Protein AF-A0A352KF36-F1 (afdb_monomer_lite)

Secondary structure (DSSP, 8-state):
--SSTTGGGS-HHHHHHHHHHHHHHHHHHHHHHHHHHHHHS-HHHHHHHHHHHHHHHHHHHHHIIIIIHHHHS--

Radius of gyration: 18.84 Å; chains: 1; bounding box: 42×35×48 Å

Sequence (75 aa):
MSGELLATNSGPGIDIFWVLACTILVMGMQAGFACLESGLVRAKNSINVAIKNVADFCLSSLVYWCFGFGIMFGA

Structure (mmCIF, N/CA/C/O backbone):
data_AF-A0A352KF36-F1
#
_entry.id   AF-A0A352KF36-F1
#
loop_
_atom_site.group_PDB
_atom_site.id
_atom_site.type_symbol
_atom_site.label_atom_id
_atom_site.label_alt_id
_atom_site.label_comp_id
_atom_site.label_asym_id
_atom_site.label_entity_id
_atom_site.label_seq_id
_atom_site.pdbx_PDB_ins_code
_atom_site.Cartn_x
_atom_site.Cartn_y
_atom_site.Cartn_z
_atom_site.occupancy
_atom_site.B_iso_or_equiv
_atom_site.auth_seq_id
_atom_site.auth_comp_id
_atom_site.auth_asym_id
_atom_site.auth_atom_id
_atom_site.pdbx_PDB_model_num
ATOM 1 N N . MET A 1 1 ? 14.909 21.450 -28.590 1.00 47.97 1 MET A N 1
ATOM 2 C CA . MET A 1 1 ? 15.917 20.368 -28.615 1.00 47.97 1 MET A CA 1
ATOM 3 C C . MET A 1 1 ? 17.081 20.740 -27.693 1.00 47.97 1 MET A C 1
ATOM 5 O O . MET A 1 1 ? 18.183 21.004 -28.141 1.00 47.97 1 MET A O 1
ATOM 9 N N . SER A 1 2 ? 16.792 20.876 -26.398 1.00 46.22 2 SER A N 1
ATOM 10 C CA . SER A 1 2 ? 17.751 21.280 -25.347 1.00 46.22 2 SER A CA 1
ATOM 11 C C . SER A 1 2 ? 17.270 20.871 -23.944 1.00 46.22 2 SER A C 1
ATOM 13 O O . SER A 1 2 ? 18.086 20.731 -23.044 1.00 46.22 2 SER A O 1
ATOM 15 N N . GLY A 1 3 ? 15.968 20.592 -23.770 1.00 52.50 3 GLY A N 1
ATOM 16 C CA . GLY A 1 3 ? 15.392 20.057 -22.528 1.00 52.50 3 GLY A CA 1
ATOM 17 C C . GLY A 1 3 ? 15.651 18.568 -22.253 1.00 52.50 3 GLY A C 1
ATOM 18 O O . GLY A 1 3 ? 15.417 18.126 -21.139 1.00 52.50 3 GLY A O 1
ATOM 19 N N . GLU A 1 4 ? 16.169 17.800 -23.218 1.00 59.16 4 GLU A N 1
ATOM 20 C CA . GLU A 1 4 ? 16.425 16.354 -23.046 1.00 59.16 4 GLU A CA 1
ATOM 21 C C . GLU A 1 4 ? 17.853 16.042 -22.559 1.00 59.16 4 GLU A C 1
ATOM 23 O O . GLU A 1 4 ? 18.117 14.968 -22.030 1.00 59.16 4 GLU A O 1
ATOM 28 N N . LEU A 1 5 ? 18.776 17.008 -22.655 1.00 53.16 5 LEU A N 1
ATOM 29 C CA . LEU A 1 5 ? 20.168 16.849 -22.205 1.00 53.16 5 LEU A CA 1
ATOM 30 C C . LEU A 1 5 ? 20.336 17.045 -20.688 1.00 53.16 5 LEU A C 1
ATOM 32 O O . LEU A 1 5 ? 21.312 16.562 -20.119 1.00 53.16 5 LEU A O 1
ATOM 36 N N . LEU A 1 6 ? 19.387 17.704 -20.012 1.00 54.47 6 LEU A N 1
ATOM 37 C CA . LEU A 1 6 ? 19.371 17.790 -18.544 1.00 54.47 6 LEU A CA 1
ATOM 38 C C . LEU A 1 6 ? 18.749 16.544 -17.898 1.00 54.47 6 LEU A C 1
ATOM 40 O O . LEU A 1 6 ? 19.155 16.174 -16.803 1.00 54.47 6 LEU A O 1
ATOM 44 N N . ALA A 1 7 ? 17.828 15.864 -18.590 1.00 56.41 7 ALA A N 1
ATOM 45 C CA . ALA A 1 7 ? 17.189 14.642 -18.099 1.00 56.41 7 ALA A CA 1
ATOM 46 C C . ALA A 1 7 ? 18.117 13.414 -18.153 1.00 56.41 7 ALA A C 1
ATOM 48 O O . ALA A 1 7 ? 17.966 12.494 -17.358 1.00 56.41 7 ALA A O 1
ATOM 49 N N . THR A 1 8 ? 19.119 13.407 -19.043 1.00 56.47 8 THR A N 1
ATOM 50 C CA . THR A 1 8 ? 20.089 12.299 -19.135 1.00 56.47 8 THR A CA 1
ATOM 51 C C . THR A 1 8 ? 21.241 12.380 -18.120 1.00 56.47 8 THR A C 1
ATOM 53 O O . THR A 1 8 ? 22.045 11.454 -18.057 1.00 56.47 8 THR A O 1
ATOM 56 N N . ASN A 1 9 ? 21.357 13.478 -17.356 1.00 55.94 9 ASN A N 1
ATOM 57 C CA . ASN A 1 9 ? 22.440 13.710 -16.382 1.00 55.94 9 ASN A CA 1
ATOM 58 C C . ASN A 1 9 ? 22.007 13.516 -14.915 1.00 55.94 9 ASN A C 1
ATOM 60 O O . ASN A 1 9 ? 22.823 13.622 -14.000 1.00 55.94 9 ASN A O 1
ATOM 64 N N . SER A 1 10 ? 20.739 13.196 -14.678 1.00 59.66 10 SER A N 1
ATOM 65 C CA . SER A 1 10 ? 20.249 12.620 -13.429 1.00 59.66 10 SER A CA 1
ATOM 66 C C . SER A 1 10 ? 20.587 11.129 -13.447 1.00 59.66 10 SER A C 1
ATOM 68 O O . SER A 1 10 ? 19.982 10.367 -14.191 1.00 59.66 10 SER A O 1
ATOM 70 N N . GLY A 1 11 ? 21.608 10.696 -12.700 1.00 63.78 11 GLY A N 1
ATOM 71 C CA . GLY A 1 11 ? 21.956 9.271 -12.645 1.00 63.78 11 GLY A CA 1
ATOM 72 C C . GLY A 1 11 ? 20.736 8.422 -12.246 1.00 63.78 11 GLY A C 1
ATOM 73 O O . GLY A 1 11 ? 19.948 8.887 -11.420 1.00 63.78 11 GLY A O 1
ATOM 74 N N . PRO A 1 12 ? 20.589 7.180 -12.752 1.00 71.62 12 PRO A N 1
ATOM 75 C CA . PRO A 1 12 ? 19.376 6.361 -12.587 1.00 71.62 12 PRO A CA 1
ATOM 76 C C . PRO A 1 12 ? 18.917 6.178 -11.128 1.00 71.62 12 PRO A C 1
ATOM 78 O O . PRO A 1 12 ? 17.762 5.857 -10.868 1.00 71.62 12 PRO A O 1
ATOM 81 N N . GLY A 1 13 ? 19.798 6.416 -10.152 1.00 80.44 13 GLY A N 1
ATOM 82 C CA . GLY A 1 13 ? 19.461 6.402 -8.732 1.00 80.44 13 GLY A CA 1
ATOM 83 C C . GLY A 1 13 ? 18.458 7.475 -8.286 1.00 80.44 13 GLY A C 1
ATOM 84 O O . GLY A 1 13 ? 17.688 7.194 -7.370 1.00 80.44 13 GLY A O 1
ATOM 85 N N . ILE A 1 14 ? 18.422 8.668 -8.900 1.00 86.38 14 ILE A N 1
ATOM 86 C CA . ILE A 1 14 ? 17.491 9.731 -8.468 1.00 86.38 14 ILE A CA 1
ATOM 87 C C . ILE A 1 14 ? 16.050 9.415 -8.880 1.00 86.38 14 ILE A C 1
ATOM 89 O O . ILE A 1 14 ? 15.130 9.607 -8.086 1.00 86.38 14 ILE A O 1
ATOM 93 N N . ASP A 1 15 ? 15.863 8.852 -10.074 1.00 87.12 15 ASP A N 1
ATOM 94 C CA . ASP A 1 15 ? 14.547 8.467 -10.584 1.00 87.12 15 ASP A CA 1
ATOM 95 C C . ASP A 1 15 ? 13.984 7.283 -9.793 1.00 87.12 15 ASP A C 1
ATOM 97 O O . ASP A 1 15 ? 12.821 7.290 -9.391 1.00 87.12 15 ASP A O 1
ATOM 101 N N . ILE A 1 16 ? 14.830 6.294 -9.478 1.00 88.12 16 ILE A N 1
ATOM 102 C CA . ILE A 1 16 ? 14.451 5.164 -8.619 1.00 88.12 16 ILE A CA 1
ATOM 103 C C . ILE A 1 16 ? 14.085 5.660 -7.217 1.00 88.12 16 ILE A C 1
ATOM 105 O O . ILE A 1 16 ? 13.061 5.251 -6.672 1.00 88.12 16 ILE A O 1
ATOM 109 N N . PHE A 1 17 ? 14.882 6.561 -6.636 1.00 89.69 17 PHE A N 1
ATOM 110 C CA . PHE A 1 17 ? 14.581 7.148 -5.330 1.00 89.69 17 PHE A CA 1
ATOM 111 C C . PHE A 1 17 ? 13.238 7.886 -5.337 1.00 89.69 17 PHE A C 1
ATOM 113 O O . PHE A 1 17 ? 12.431 7.701 -4.425 1.00 89.69 17 PHE A O 1
ATOM 120 N N . TRP A 1 18 ? 12.973 8.671 -6.383 1.00 88.94 18 TRP A N 1
ATOM 121 C CA . TRP A 1 18 ? 11.706 9.375 -6.549 1.00 88.94 18 TRP A CA 1
ATOM 122 C C . TRP A 1 18 ? 10.519 8.407 -6.631 1.00 88.94 18 TRP A C 1
ATOM 124 O O . TRP A 1 18 ? 9.547 8.559 -5.893 1.00 88.94 18 TRP A O 1
ATOM 134 N N . VAL A 1 19 ? 10.616 7.358 -7.451 1.00 91.19 19 VAL A N 1
ATOM 135 C CA . VAL A 1 19 ? 9.558 6.343 -7.585 1.00 91.19 19 VAL A CA 1
ATOM 136 C C . VAL A 1 19 ? 9.336 5.578 -6.276 1.00 91.19 19 VAL A C 1
ATOM 138 O O . VAL A 1 19 ? 8.188 5.326 -5.900 1.00 91.19 19 VAL A O 1
ATOM 141 N N . LEU A 1 20 ? 10.399 5.248 -5.536 1.00 91.19 20 LEU A N 1
ATOM 142 C CA . LEU A 1 20 ? 10.284 4.622 -4.214 1.00 91.19 20 LEU A CA 1
ATOM 143 C C . LEU A 1 20 ? 9.594 5.554 -3.208 1.00 91.19 20 LEU A C 1
ATOM 145 O O . LEU A 1 20 ? 8.705 5.110 -2.479 1.00 91.19 20 LEU A O 1
ATOM 149 N N . ALA A 1 21 ? 9.935 6.846 -3.205 1.00 93.94 21 ALA A N 1
ATOM 150 C CA . ALA A 1 21 ? 9.275 7.840 -2.363 1.00 93.94 21 ALA A CA 1
ATOM 151 C C . ALA A 1 21 ? 7.779 7.965 -2.701 1.00 93.94 21 ALA A C 1
ATOM 153 O O . ALA A 1 21 ? 6.936 7.914 -1.802 1.00 93.94 21 ALA A O 1
ATOM 154 N N . CYS A 1 22 ? 7.427 8.036 -3.988 1.00 94.31 22 CYS A N 1
ATOM 155 C CA . CYS A 1 22 ? 6.034 8.016 -4.437 1.00 94.31 22 CYS A CA 1
ATOM 156 C C . CYS A 1 22 ? 5.310 6.729 -4.012 1.00 94.31 22 CYS A C 1
ATOM 158 O O . CYS A 1 22 ? 4.171 6.792 -3.554 1.00 94.31 22 CYS A O 1
ATOM 160 N N . THR A 1 23 ? 5.973 5.574 -4.100 1.00 92.12 23 THR A N 1
ATOM 161 C CA . THR A 1 23 ? 5.398 4.283 -3.694 1.00 92.12 23 THR A CA 1
ATOM 162 C C . THR A 1 23 ? 5.054 4.272 -2.203 1.00 92.12 23 THR A C 1
ATOM 164 O O . THR A 1 23 ? 3.958 3.856 -1.837 1.00 92.12 23 THR A O 1
ATOM 167 N N . ILE A 1 24 ? 5.929 4.794 -1.336 1.00 92.56 24 ILE A N 1
ATOM 168 C CA . ILE A 1 24 ? 5.663 4.898 0.111 1.00 92.56 24 ILE A CA 1
ATOM 169 C C . ILE A 1 24 ? 4.446 5.795 0.388 1.00 92.56 24 ILE A C 1
ATOM 171 O O . ILE A 1 24 ? 3.594 5.439 1.204 1.00 92.56 24 ILE A O 1
ATOM 175 N N . LEU A 1 25 ? 4.329 6.928 -0.312 1.00 91.81 25 LEU A N 1
ATOM 176 C CA . LEU A 1 25 ? 3.187 7.840 -0.168 1.00 91.81 25 LEU A CA 1
ATOM 177 C C . LEU A 1 25 ? 1.864 7.175 -0.575 1.00 91.81 25 LEU A C 1
ATOM 179 O O . LEU A 1 25 ? 0.865 7.316 0.130 1.00 91.81 25 LEU A O 1
ATOM 183 N N . VAL A 1 26 ? 1.863 6.415 -1.672 1.00 92.06 26 VAL A N 1
ATOM 184 C CA . VAL A 1 26 ? 0.687 5.663 -2.137 1.00 92.06 26 VAL A CA 1
ATOM 185 C C . VAL A 1 26 ? 0.315 4.555 -1.151 1.00 92.06 26 VAL A C 1
ATOM 187 O O . VAL A 1 26 ? -0.856 4.412 -0.808 1.00 92.06 26 VAL A O 1
ATOM 190 N N . MET A 1 27 ? 1.293 3.816 -0.619 1.00 88.56 27 MET A N 1
ATOM 191 C CA . MET A 1 27 ? 1.037 2.799 0.411 1.00 88.56 27 MET A CA 1
ATOM 192 C C . MET A 1 27 ? 0.439 3.416 1.686 1.00 88.56 27 MET A C 1
ATOM 194 O O . MET A 1 27 ? -0.440 2.821 2.312 1.00 88.56 27 MET A O 1
ATOM 198 N N . GLY A 1 28 ? 0.831 4.648 2.027 1.00 88.12 28 GLY A N 1
ATOM 199 C CA . GLY A 1 28 ? 0.240 5.422 3.121 1.00 88.12 28 GLY A CA 1
ATOM 200 C C . GLY A 1 28 ? -1.259 5.717 2.960 1.00 88.12 28 GLY A C 1
ATOM 201 O O . GLY A 1 28 ? -1.956 5.871 3.965 1.00 88.12 28 GLY A O 1
ATOM 202 N N . MET A 1 29 ? -1.796 5.729 1.733 1.00 91.81 29 MET A N 1
ATOM 203 C CA . MET A 1 29 ? -3.231 5.942 1.500 1.00 91.81 29 MET A CA 1
ATOM 204 C C . MET A 1 29 ? -4.082 4.825 2.113 1.00 91.81 29 MET A C 1
ATOM 206 O O . MET A 1 29 ? -5.138 5.110 2.671 1.00 91.81 29 MET A O 1
ATOM 210 N N . GLN A 1 30 ? -3.601 3.578 2.095 1.00 87.12 30 GLN A N 1
ATOM 211 C CA . GLN A 1 30 ? -4.338 2.432 2.640 1.00 87.12 30 GLN A CA 1
ATOM 212 C C . GLN A 1 30 ? -4.515 2.537 4.160 1.00 87.12 30 GLN A C 1
ATOM 214 O O . GLN A 1 30 ? -5.600 2.290 4.690 1.00 87.12 30 GLN A O 1
ATOM 219 N N . ALA A 1 31 ? -3.482 3.013 4.863 1.00 84.94 31 ALA A N 1
ATOM 220 C CA . ALA A 1 31 ? -3.573 3.333 6.286 1.00 84.94 31 ALA A CA 1
ATOM 221 C C . ALA A 1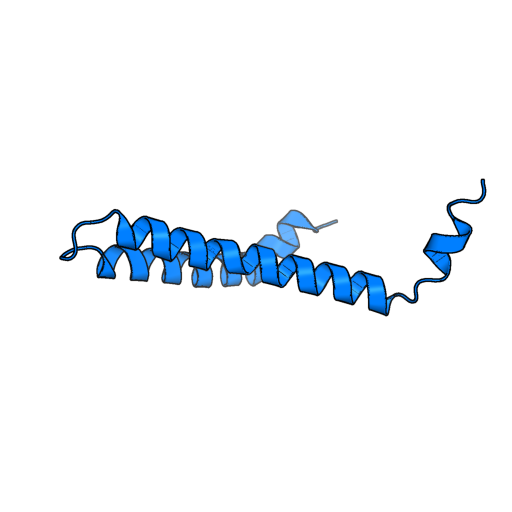 31 ? -4.518 4.523 6.552 1.00 84.94 31 ALA A C 1
ATOM 223 O O . ALA A 1 31 ? -5.265 4.516 7.533 1.00 84.94 31 ALA A O 1
ATOM 224 N N . GLY A 1 32 ? -4.529 5.521 5.662 1.00 87.81 32 GLY A N 1
ATOM 225 C CA . GLY A 1 32 ? -5.467 6.645 5.713 1.00 87.81 32 GLY A CA 1
ATOM 226 C C . GLY A 1 32 ? -6.928 6.197 5.613 1.00 87.81 32 GLY A C 1
ATOM 227 O O . GLY A 1 32 ? -7.736 6.550 6.473 1.00 87.81 32 GLY A O 1
ATOM 228 N N . PHE A 1 33 ? -7.255 5.354 4.630 1.00 83.88 33 PHE A N 1
ATOM 229 C CA . PHE A 1 33 ? -8.593 4.773 4.483 1.00 83.88 33 PHE A CA 1
ATOM 230 C C . PHE A 1 33 ? -8.988 3.922 5.695 1.00 83.88 33 PHE A C 1
ATOM 232 O O . PHE A 1 33 ? -10.108 4.052 6.181 1.00 83.88 33 PHE A O 1
ATOM 239 N N . ALA A 1 34 ? -8.060 3.146 6.269 1.00 84.69 34 ALA A N 1
ATOM 240 C CA . ALA A 1 34 ? -8.327 2.356 7.476 1.00 84.69 34 ALA A CA 1
ATOM 241 C C . ALA A 1 34 ? -8.760 3.221 8.659 1.00 84.69 34 ALA A C 1
ATOM 243 O O . ALA A 1 34 ? -9.715 2.886 9.362 1.00 84.69 34 ALA A O 1
ATOM 244 N N . CYS A 1 35 ? -8.070 4.340 8.875 1.00 83.75 35 CYS A N 1
ATOM 245 C CA . CYS A 1 35 ? -8.385 5.271 9.952 1.00 83.75 35 CYS A CA 1
ATOM 246 C C . CYS A 1 35 ? -9.746 5.952 9.724 1.00 83.75 35 CYS A C 1
ATOM 248 O O . CYS A 1 35 ? -10.549 6.056 10.651 1.00 83.75 35 CYS A O 1
ATOM 250 N N . LEU A 1 36 ? -10.048 6.345 8.482 1.00 86.31 36 LEU A N 1
ATOM 251 C CA . LEU A 1 36 ? -11.331 6.962 8.135 1.00 86.31 36 LEU A CA 1
ATOM 252 C C . LEU A 1 36 ? -12.502 5.979 8.280 1.00 86.31 36 LEU A C 1
ATOM 254 O O . LEU A 1 36 ? -13.497 6.300 8.927 1.00 86.31 36 LEU A O 1
ATOM 258 N N . GLU A 1 37 ? -12.387 4.765 7.744 1.00 81.94 37 GLU A N 1
ATOM 259 C CA . GLU A 1 37 ? -13.451 3.756 7.823 1.00 81.94 37 GLU A CA 1
ATOM 260 C C . GLU A 1 37 ? -13.675 3.252 9.253 1.00 81.94 37 GLU A C 1
ATOM 262 O O . GLU A 1 37 ? -14.818 3.090 9.685 1.00 81.94 37 GLU A O 1
ATOM 267 N N . SER A 1 38 ? -12.606 3.050 10.027 1.00 82.00 38 SER A N 1
ATOM 268 C CA . SER A 1 38 ? -12.728 2.655 11.436 1.00 82.00 38 SER A CA 1
ATOM 269 C C . SER A 1 38 ? -13.263 3.785 12.326 1.00 82.00 38 SER A C 1
ATOM 271 O O . SER A 1 38 ? -13.982 3.495 13.286 1.00 82.00 38 SER A O 1
ATOM 273 N N . GLY A 1 39 ? -12.970 5.051 12.004 1.00 81.38 39 GLY A N 1
ATOM 274 C CA . GLY A 1 39 ? -13.430 6.233 12.741 1.00 81.38 39 GLY A CA 1
ATOM 275 C C . GLY A 1 39 ? -14.891 6.619 12.483 1.00 81.38 39 GLY A C 1
ATOM 276 O O . GLY A 1 39 ? -15.548 7.157 13.373 1.00 81.38 39 GLY A O 1
ATOM 277 N N . LEU A 1 40 ? -15.428 6.307 11.299 1.00 80.88 40 LEU A N 1
ATOM 278 C CA . LEU A 1 40 ? -16.837 6.550 10.950 1.00 80.88 40 LEU A CA 1
ATOM 279 C C . LEU A 1 40 ? -17.784 5.433 11.425 1.00 80.88 40 LEU A C 1
ATOM 281 O O . LEU A 1 40 ? -19.006 5.597 11.419 1.00 80.88 40 LEU A O 1
ATOM 285 N N . VAL A 1 41 ? -17.241 4.293 11.856 1.00 81.31 41 VAL A N 1
ATOM 286 C CA . VAL A 1 41 ? -18.014 3.131 12.306 1.00 81.31 41 VAL A CA 1
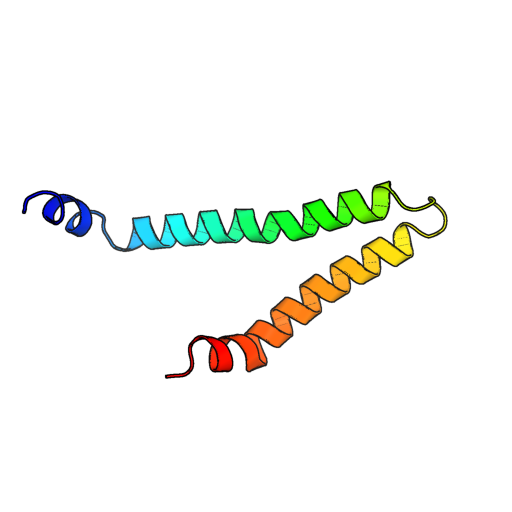ATOM 287 C C . VAL A 1 41 ? -18.191 3.144 13.825 1.00 81.31 41 VAL A C 1
ATOM 289 O O . VAL A 1 41 ? -17.306 3.509 14.593 1.00 81.31 41 VAL A O 1
ATOM 292 N N . ARG A 1 42 ? -19.362 2.689 14.291 1.00 76.19 42 ARG A N 1
ATOM 293 C CA . ARG A 1 42 ? -19.677 2.542 15.721 1.00 76.19 42 ARG A CA 1
ATOM 294 C C . ARG A 1 42 ? -18.571 1.757 16.441 1.00 76.19 42 ARG A C 1
ATOM 296 O O . ARG A 1 42 ? -18.222 0.661 16.009 1.00 76.19 42 ARG A O 1
ATOM 303 N N . ALA A 1 43 ? -18.118 2.252 17.595 1.00 69.50 43 ALA A N 1
ATOM 304 C CA . ALA A 1 43 ? -16.988 1.699 18.358 1.00 69.50 43 ALA A CA 1
ATOM 305 C C . ALA A 1 43 ? -17.038 0.171 18.588 1.00 69.50 43 ALA A C 1
ATOM 307 O O . ALA A 1 43 ? -16.008 -0.490 18.571 1.00 69.50 43 ALA A O 1
ATOM 308 N N . LYS A 1 44 ? -18.237 -0.418 18.723 1.00 75.19 44 LYS A N 1
ATOM 309 C CA . LYS A 1 44 ? -18.421 -1.876 18.864 1.00 75.19 44 LYS A CA 1
ATOM 310 C C . LYS A 1 44 ? -18.028 -2.703 17.626 1.00 75.19 44 LYS A C 1
ATOM 312 O O . LYS A 1 44 ? -17.772 -3.888 17.778 1.00 75.19 44 LYS A O 1
ATOM 317 N N . ASN A 1 45 ? -18.006 -2.114 16.427 1.00 77.12 45 ASN A N 1
ATOM 318 C CA . ASN A 1 45 ? -17.688 -2.795 15.161 1.00 77.12 45 ASN A CA 1
ATOM 319 C C . ASN A 1 45 ? -16.447 -2.217 14.450 1.00 77.12 45 ASN A C 1
ATOM 321 O O . ASN A 1 45 ? -16.007 -2.769 13.447 1.00 77.12 45 ASN A O 1
ATOM 325 N N . SER A 1 46 ? -15.860 -1.137 14.975 1.00 74.25 46 SER A N 1
ATOM 326 C CA . SER A 1 46 ? -14.682 -0.468 14.403 1.00 74.25 46 SER A CA 1
ATOM 327 C C . SER A 1 46 ? -13.479 -1.418 14.241 1.00 74.25 46 SER A C 1
ATOM 329 O O . SER A 1 46 ? -12.851 -1.450 13.186 1.00 74.25 46 SER A O 1
ATOM 331 N N . ILE A 1 47 ? -13.244 -2.307 15.217 1.00 81.38 47 ILE A N 1
ATOM 332 C CA . ILE A 1 47 ? -12.184 -3.336 15.164 1.00 81.38 47 ILE A CA 1
ATOM 333 C C . ILE A 1 47 ? -12.386 -4.323 14.007 1.00 81.38 47 ILE A C 1
ATOM 335 O O . ILE A 1 47 ? -11.431 -4.707 13.335 1.00 81.38 47 ILE A O 1
ATOM 339 N N . ASN A 1 48 ? -13.632 -4.721 13.744 1.00 85.25 48 ASN A N 1
ATOM 340 C CA . ASN A 1 48 ? -13.940 -5.675 12.681 1.00 85.25 48 ASN A CA 1
ATOM 341 C C . ASN A 1 48 ? -13.738 -5.059 11.287 1.00 85.25 48 ASN A C 1
ATOM 343 O O . ASN A 1 48 ? -13.412 -5.766 10.339 1.00 85.25 48 ASN A O 1
ATOM 347 N N . VAL A 1 49 ? -13.918 -3.742 11.163 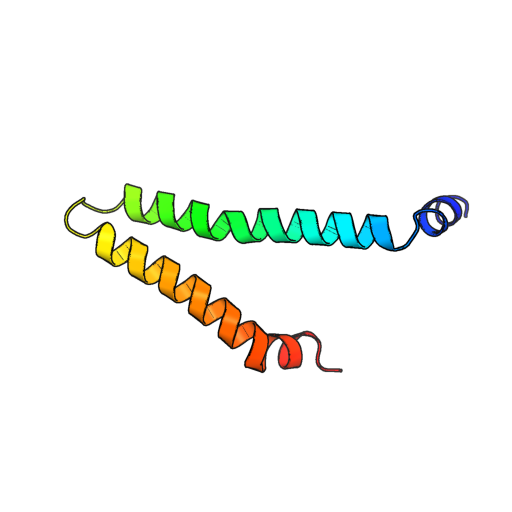1.00 84.56 49 VAL A N 1
ATOM 348 C CA . VAL A 1 49 ? -13.645 -2.992 9.927 1.00 84.56 49 VAL A CA 1
ATOM 349 C C . VAL A 1 49 ? -12.142 -2.780 9.744 1.00 84.56 49 VAL A C 1
ATOM 351 O O . VAL A 1 49 ? -11.623 -3.033 8.661 1.00 84.56 49 VAL A O 1
ATOM 354 N N . ALA A 1 50 ? -11.419 -2.439 10.813 1.00 83.81 50 ALA A N 1
ATOM 355 C CA . ALA A 1 50 ? -9.966 -2.293 10.770 1.00 83.81 50 ALA A CA 1
ATOM 356 C C . ALA A 1 50 ? -9.253 -3.592 10.344 1.00 83.81 50 ALA A C 1
ATOM 358 O O . ALA A 1 50 ? -8.365 -3.556 9.497 1.00 83.81 50 ALA A O 1
ATOM 359 N N . ILE A 1 51 ? -9.674 -4.747 10.876 1.00 86.12 51 ILE A N 1
ATOM 360 C CA . ILE A 1 51 ? -9.113 -6.057 10.499 1.00 86.12 51 ILE A CA 1
ATOM 361 C C . ILE A 1 51 ? -9.336 -6.368 9.019 1.00 86.12 51 ILE A C 1
ATOM 363 O O . ILE A 1 51 ? -8.428 -6.881 8.370 1.00 86.12 51 ILE A O 1
ATOM 367 N N . LYS A 1 52 ? -10.518 -6.051 8.478 1.00 86.19 52 LYS A N 1
ATOM 368 C CA . LYS A 1 52 ? -10.808 -6.262 7.054 1.00 86.19 52 LYS A CA 1
ATOM 369 C C . LYS A 1 52 ? -9.886 -5.432 6.176 1.00 86.19 52 LYS A C 1
ATOM 371 O O . LYS A 1 52 ? -9.256 -5.994 5.294 1.00 86.19 52 LYS A O 1
ATOM 376 N N . ASN A 1 53 ? -9.706 -4.152 6.494 1.00 88.12 53 ASN A N 1
ATOM 377 C CA . ASN A 1 53 ? -8.850 -3.303 5.675 1.00 88.12 53 ASN A CA 1
ATOM 378 C C . ASN A 1 53 ? -7.360 -3.708 5.742 1.00 88.12 53 ASN A C 1
ATOM 380 O O . ASN A 1 53 ? -6.637 -3.654 4.750 1.00 88.12 53 ASN A O 1
ATOM 384 N N . VAL A 1 54 ? -6.890 -4.196 6.897 1.00 86.44 54 VAL A N 1
ATOM 385 C CA . VAL A 1 54 ? -5.538 -4.779 7.003 1.00 86.44 54 VAL A CA 1
ATOM 386 C C . VAL A 1 54 ? -5.430 -6.074 6.192 1.00 86.44 54 VAL A C 1
ATOM 388 O O . VAL A 1 54 ? -4.435 -6.284 5.497 1.00 86.44 54 VAL A O 1
ATOM 391 N N . ALA A 1 55 ? -6.448 -6.935 6.245 1.00 89.56 55 ALA A N 1
ATOM 392 C CA . ALA A 1 55 ? -6.484 -8.159 5.453 1.00 89.56 55 ALA A CA 1
ATOM 393 C C . ALA A 1 55 ? -6.489 -7.862 3.944 1.00 89.56 55 ALA A C 1
ATOM 395 O O . ALA A 1 55 ? -5.761 -8.526 3.206 1.00 89.56 55 ALA A O 1
ATOM 396 N N . ASP A 1 56 ? 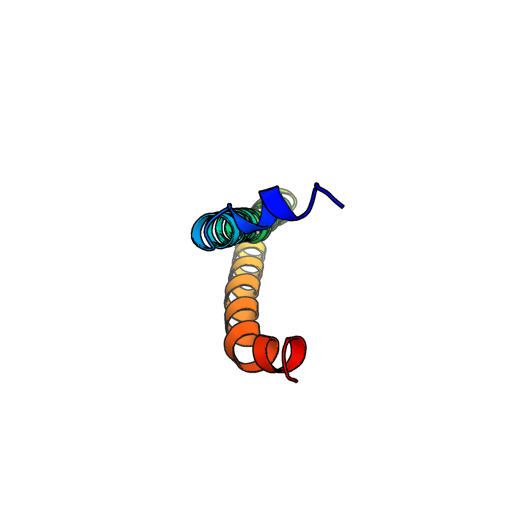-7.220 -6.837 3.500 1.00 89.56 56 ASP A N 1
ATOM 397 C CA . ASP A 1 56 ? -7.245 -6.389 2.105 1.00 89.56 56 ASP A CA 1
ATOM 398 C C . ASP A 1 56 ? -5.874 -5.871 1.651 1.00 89.56 56 ASP A C 1
ATOM 400 O O . ASP A 1 56 ? -5.420 -6.209 0.557 1.00 89.56 56 ASP A O 1
ATOM 404 N N . PHE A 1 57 ? -5.152 -5.136 2.503 1.00 89.44 57 PHE A N 1
ATOM 405 C CA . PHE A 1 57 ? -3.788 -4.693 2.201 1.00 89.44 57 PHE A CA 1
ATOM 406 C C . PHE A 1 57 ? -2.811 -5.868 2.023 1.00 89.44 57 PHE A C 1
ATOM 408 O O . PHE A 1 57 ? -2.040 -5.908 1.056 1.00 89.44 57 PHE A O 1
ATOM 415 N N . CYS A 1 58 ? -2.857 -6.848 2.930 1.00 90.56 58 CYS A N 1
ATOM 416 C CA . CYS A 1 58 ? -2.017 -8.044 2.858 1.00 90.56 58 CYS A CA 1
ATOM 417 C C . CYS A 1 58 ? -2.360 -8.908 1.639 1.00 90.56 58 CYS A C 1
ATOM 419 O O . CYS A 1 58 ? -1.462 -9.333 0.909 1.00 90.56 58 CYS A O 1
ATOM 421 N N . LEU A 1 59 ? -3.650 -9.150 1.400 1.00 93.19 59 LEU A N 1
ATOM 422 C CA . LEU A 1 59 ? -4.110 -9.992 0.303 1.00 93.19 59 LEU A CA 1
ATOM 423 C C . LEU A 1 59 ? -3.829 -9.338 -1.051 1.00 93.19 59 LEU A C 1
ATOM 425 O O . LEU A 1 59 ? -3.304 -10.003 -1.939 1.00 93.19 59 LEU A O 1
ATOM 429 N N . SER A 1 60 ? -4.098 -8.039 -1.194 1.00 91.31 60 SER A N 1
ATOM 430 C CA . SER A 1 60 ? -3.802 -7.286 -2.417 1.00 91.31 60 SER A CA 1
ATOM 431 C C . SER A 1 60 ? -2.307 -7.309 -2.748 1.00 91.31 60 SER A C 1
ATOM 433 O O . SER A 1 60 ? -1.935 -7.592 -3.886 1.00 91.31 60 SER A O 1
ATOM 435 N N . SER A 1 61 ? -1.436 -7.136 -1.745 1.00 90.69 61 SER A N 1
ATOM 436 C CA . SER A 1 61 ? 0.021 -7.215 -1.934 1.00 90.69 61 SER A CA 1
ATOM 437 C C . SER A 1 61 ? 0.474 -8.600 -2.418 1.00 90.69 61 SER A C 1
ATOM 439 O O . SER A 1 61 ? 1.267 -8.702 -3.355 1.00 90.69 61 SER A O 1
ATOM 441 N N . LEU A 1 62 ? -0.055 -9.674 -1.821 1.00 93.19 62 LEU A N 1
ATOM 442 C CA . LEU A 1 62 ? 0.271 -11.050 -2.215 1.00 93.19 62 LEU A CA 1
ATOM 443 C C . LEU A 1 62 ? -0.266 -11.397 -3.608 1.00 93.19 62 LEU A C 1
ATOM 445 O O . LEU A 1 62 ? 0.450 -11.980 -4.418 1.00 93.19 62 LEU A O 1
ATOM 449 N N . VAL A 1 63 ? -1.509 -11.018 -3.912 1.00 94.25 63 VAL A N 1
ATOM 450 C CA . VAL A 1 63 ? -2.133 -11.261 -5.222 1.00 94.25 63 VAL A CA 1
ATOM 451 C C . VAL A 1 63 ? -1.413 -10.478 -6.319 1.00 94.25 63 VAL A C 1
ATOM 453 O O . VAL A 1 63 ? -1.166 -11.021 -7.400 1.00 94.25 63 VAL A O 1
ATOM 456 N N . TYR A 1 64 ? -1.022 -9.231 -6.044 1.00 89.62 64 TYR A N 1
ATOM 457 C CA . TYR A 1 64 ? -0.252 -8.426 -6.986 1.00 89.62 64 TYR A CA 1
ATOM 458 C C . TYR A 1 64 ? 1.130 -9.032 -7.255 1.00 89.62 64 TYR A C 1
ATOM 460 O O . TYR A 1 64 ? 1.557 -9.083 -8.407 1.00 89.62 64 TYR A O 1
ATOM 468 N N . TRP A 1 65 ? 1.796 -9.563 -6.228 1.00 89.81 65 TRP A N 1
ATOM 469 C CA . TRP A 1 65 ? 3.079 -10.245 -6.394 1.00 89.81 65 TRP A CA 1
ATOM 470 C C . TRP A 1 65 ? 2.960 -11.561 -7.182 1.00 89.81 65 TRP A C 1
ATOM 472 O O . TRP A 1 65 ? 3.755 -11.796 -8.089 1.00 89.81 65 TRP A O 1
ATOM 482 N N . CYS A 1 66 ? 1.957 -12.394 -6.883 1.00 89.12 66 CYS A N 1
ATOM 483 C CA . CYS A 1 66 ? 1.788 -13.705 -7.520 1.00 89.12 66 CYS A CA 1
ATOM 484 C C . CYS A 1 66 ? 1.271 -13.632 -8.965 1.00 89.12 66 CYS A C 1
ATOM 486 O O . CYS A 1 66 ? 1.704 -14.411 -9.811 1.00 89.12 66 CYS A O 1
ATOM 488 N N . PHE A 1 67 ? 0.321 -12.736 -9.245 1.00 89.56 67 PHE A N 1
ATOM 489 C CA . PHE A 1 67 ? -0.391 -12.694 -10.529 1.00 89.56 67 PHE A CA 1
ATOM 490 C C . PHE A 1 67 ? -0.443 -11.292 -11.139 1.00 89.56 67 PHE A C 1
ATOM 492 O O . PHE A 1 67 ? -0.353 -11.149 -12.357 1.00 89.56 67 PHE A O 1
ATOM 499 N N . GLY A 1 68 ? -0.574 -10.250 -10.314 1.00 85.12 68 GLY A N 1
ATOM 500 C CA . GLY A 1 68 ? -0.787 -8.882 -10.796 1.00 85.12 68 GLY A CA 1
ATOM 501 C C . GLY A 1 68 ? 0.374 -8.329 -11.619 1.00 85.12 68 GLY A C 1
ATOM 502 O O . GLY A 1 68 ? 0.135 -7.746 -12.673 1.00 85.12 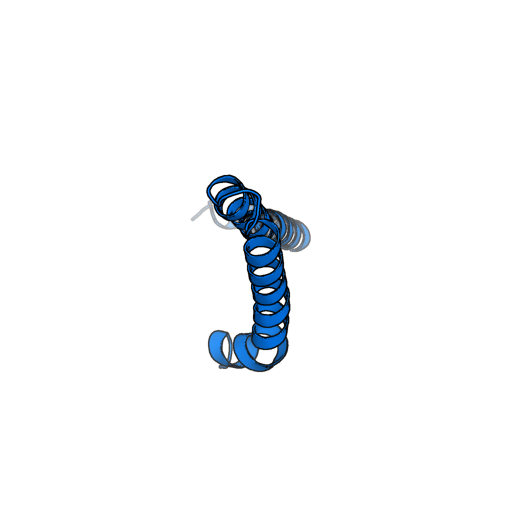68 GLY A O 1
ATOM 503 N N . PHE A 1 69 ? 1.621 -8.569 -11.205 1.00 86.06 69 PHE A N 1
ATOM 504 C CA . PHE A 1 69 ? 2.791 -8.116 -11.959 1.00 86.06 69 PHE A CA 1
ATOM 505 C C . PHE A 1 69 ? 2.852 -8.757 -13.354 1.00 86.06 69 PHE A C 1
ATOM 507 O O . P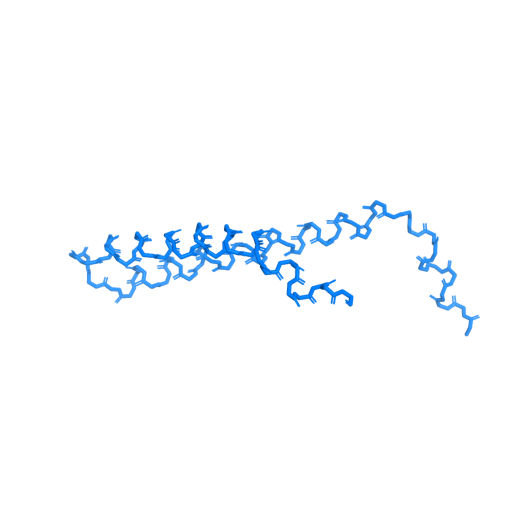HE A 1 69 ? 3.088 -8.066 -14.342 1.00 86.06 69 PHE A O 1
ATOM 514 N N . GLY A 1 70 ? 2.565 -10.060 -13.440 1.00 85.38 70 GLY A N 1
ATOM 515 C CA . GLY A 1 70 ? 2.563 -10.804 -14.701 1.00 85.38 70 GLY A CA 1
ATOM 516 C C . GLY A 1 70 ? 1.415 -10.431 -15.642 1.00 85.38 70 GLY A C 1
ATOM 517 O O . GLY A 1 70 ? 1.601 -10.464 -16.849 1.00 85.38 70 GLY A O 1
ATOM 518 N N . ILE A 1 71 ? 0.248 -10.045 -15.118 1.00 88.69 71 ILE A N 1
ATOM 519 C CA . ILE A 1 71 ? -0.887 -9.595 -15.943 1.00 88.69 71 ILE A CA 1
ATOM 520 C C . ILE A 1 71 ? -0.702 -8.142 -16.402 1.00 88.69 71 ILE A C 1
ATOM 522 O O . ILE A 1 71 ? -1.055 -7.807 -17.527 1.00 88.69 71 ILE A O 1
ATOM 526 N N . MET A 1 72 ? -0.172 -7.268 -15.541 1.00 83.38 72 MET A N 1
ATOM 527 C CA . MET A 1 72 ? -0.089 -5.830 -15.818 1.00 83.38 72 MET A CA 1
ATOM 528 C C . MET A 1 72 ? 1.126 -5.442 -16.668 1.00 83.38 72 MET A C 1
ATOM 530 O O . MET A 1 72 ? 1.034 -4.522 -17.476 1.00 83.38 72 MET A O 1
ATOM 534 N N . PHE A 1 73 ? 2.254 -6.132 -16.488 1.00 83.38 73 PHE A N 1
ATOM 535 C CA . PHE A 1 73 ? 3.493 -5.903 -17.240 1.00 83.38 73 PHE A CA 1
ATOM 536 C C . PHE A 1 73 ? 3.912 -7.119 -18.078 1.00 83.38 73 PHE A C 1
ATOM 538 O O . PHE A 1 73 ? 5.046 -7.175 -18.555 1.00 83.38 73 PHE A O 1
ATOM 545 N N . GLY A 1 74 ? 3.022 -8.102 -18.243 1.00 74.44 74 GLY A N 1
ATOM 546 C CA . GLY A 1 74 ? 3.222 -9.203 -19.179 1.00 74.44 74 GLY A CA 1
ATOM 547 C C . GLY A 1 74 ? 3.293 -8.663 -20.602 1.00 74.44 74 GLY A C 1
ATOM 548 O O . GLY A 1 74 ? 2.371 -7.982 -21.044 1.00 74.44 74 GLY A O 1
ATOM 549 N N . ALA A 1 75 ? 4.417 -8.922 -21.268 1.00 55.91 75 ALA A N 1
ATOM 550 C CA . ALA A 1 75 ? 4.664 -8.563 -22.661 1.00 55.91 75 ALA A CA 1
ATOM 551 C C . ALA A 1 75 ? 3.768 -9.347 -23.630 1.00 55.91 75 ALA A C 1
ATOM 553 O O . ALA A 1 75 ? 3.567 -10.562 -23.389 1.00 55.91 75 ALA A O 1
#

Foldseek 3Di:
DPVVVVVVPPPPVVVVVVVVVVVVVVLVVLVVVLCVQLVVDDVVCSVVSNVVSVVCSVVVVVCCVPPVCCVVVPD

pLDDT: mean 81.17, std 12.61, range [46.22, 94.31]